Protein AF-A0A8K1LQM1-F1 (afdb_monomer_lite)

Sequence (93 aa):
YEEYIAMGIDPKKLVMGVPWYGYDYVCQNLSTDSLGQFHQVWFDDPHSISLKAAYVKSRGLRGIGMWNGNSLDYSREAAAEQQTQAMWQALTP

Secondary structure (DSSP, 8-state):
-HHHHHTT--GGG-EEEEESSPEEEEESSS---TTS-EEEEE---HHHHHHHHHHHHHTT-SEEEEE-GGGS--SS-HHHHHHHHHHHHHT--

pLDDT: mean 92.15, std 11.14, range [53.34, 98.44]

Foldseek 3Di:
DVVCVVVVNDLLVDEAEFEPAWDKDWDPDDAQDPVGTDIDIDHDALVNLLVVQVVSVVSVHNFYDYPDPPSADPDPDPVSVVRSVSNVVSRPD

Radius of gyration: 17.07 Å; chains: 1; bounding box: 42×26×46 Å

InterPro domains:
  IPR001223 Glycoside hydrolase family 18, catalytic domain [PF00704] (2-68)
  IPR001223 Glycoside hydrolase family 18, catalytic domain [PS51910] (1-93)
  IPR017853 Glycoside hydrolase superfamily [SSF51445] (2-89)
  IPR051887 Glycosyl Hydrolase 18 Domain-Containing Protein [PTHR46290] (33-92)

Organism: NCBI:txid364589

Structure (mmCIF, N/CA/C/O backbone):
data_AF-A0A8K1LQM1-F1
#
_entry.id   AF-A0A8K1LQM1-F1
#
loop_
_atom_site.group_PDB
_atom_site.id
_atom_site.type_symbol
_atom_site.label_atom_id
_atom_site.label_alt_id
_atom_site.label_comp_id
_atom_site.label_asym_id
_atom_site.label_entity_id
_atom_site.label_seq_id
_atom_site.pdbx_PDB_ins_code
_atom_site.Cartn_x
_atom_site.Cartn_y
_atom_site.Cartn_z
_atom_site.occupancy
_atom_site.B_iso_or_equiv
_atom_site.auth_seq_id
_atom_site.auth_comp_id
_atom_site.auth_asym_id
_atom_site.auth_atom_id
_atom_site.pdbx_PDB_model_num
ATOM 1 N N . TYR A 1 1 ? -13.096 6.684 4.015 1.00 94.69 1 TYR A N 1
ATOM 2 C CA . TYR A 1 1 ? -13.406 5.997 5.289 1.00 94.69 1 TYR A CA 1
ATOM 3 C C . TYR A 1 1 ? -14.404 6.764 6.134 1.00 94.69 1 TYR A C 1
ATOM 5 O O . TYR A 1 1 ? -15.256 6.114 6.720 1.00 94.69 1 TYR A O 1
ATOM 13 N N . GLU A 1 2 ? -14.348 8.099 6.158 1.00 95.62 2 GLU A N 1
ATOM 14 C CA . GLU A 1 2 ? -15.268 8.936 6.950 1.00 95.62 2 GLU A CA 1
ATOM 15 C C . GLU A 1 2 ? -16.750 8.601 6.741 1.00 95.62 2 GLU A C 1
ATOM 17 O O . GLU A 1 2 ? -17.485 8.505 7.710 1.00 95.62 2 GLU A O 1
ATOM 22 N N . GLU A 1 3 ? -17.181 8.338 5.506 1.00 97.94 3 GLU A N 1
ATOM 23 C CA . GLU A 1 3 ? -18.570 7.956 5.207 1.00 97.94 3 GLU A CA 1
ATOM 24 C C . GLU A 1 3 ? -18.997 6.668 5.932 1.00 97.94 3 GLU A C 1
ATOM 26 O O . GLU A 1 3 ? -20.041 6.641 6.576 1.00 97.94 3 GLU A O 1
ATOM 31 N N . TYR A 1 4 ? -18.166 5.618 5.914 1.00 97.88 4 TYR A N 1
ATOM 32 C CA . TYR A 1 4 ? -18.430 4.373 6.652 1.00 97.88 4 TYR A CA 1
ATOM 33 C C . TYR A 1 4 ? -18.511 4.606 8.163 1.00 97.88 4 TYR A C 1
ATOM 35 O O . TYR A 1 4 ? -19.371 4.038 8.835 1.00 97.88 4 TYR A O 1
ATOM 43 N N . ILE A 1 5 ? -17.639 5.467 8.687 1.00 97.06 5 ILE A N 1
ATOM 44 C CA . ILE A 1 5 ? -17.616 5.831 10.107 1.00 97.06 5 ILE A CA 1
ATOM 45 C C . ILE A 1 5 ? -18.872 6.639 10.469 1.00 97.06 5 ILE A C 1
ATOM 47 O O . ILE A 1 5 ? -19.501 6.367 11.488 1.00 97.06 5 ILE A O 1
ATOM 51 N N . ALA A 1 6 ? -19.292 7.573 9.612 1.00 97.75 6 ALA A N 1
ATOM 52 C CA . ALA A 1 6 ? -20.508 8.366 9.782 1.00 97.75 6 ALA A CA 1
ATOM 53 C C . ALA A 1 6 ? -21.786 7.510 9.727 1.00 97.75 6 ALA A C 1
ATOM 55 O O . ALA A 1 6 ? -22.761 7.823 10.404 1.00 97.75 6 ALA A O 1
ATOM 56 N N . MET A 1 7 ? -21.766 6.391 8.994 1.00 98.06 7 MET A N 1
ATOM 57 C CA . MET A 1 7 ? -22.827 5.373 9.022 1.00 98.06 7 MET A CA 1
ATOM 58 C C . MET A 1 7 ? -22.827 4.508 10.300 1.00 98.06 7 MET A C 1
ATOM 60 O O . MET A 1 7 ? -23.645 3.599 10.424 1.00 98.06 7 MET A O 1
ATOM 64 N N . GLY A 1 8 ? -21.919 4.752 11.251 1.0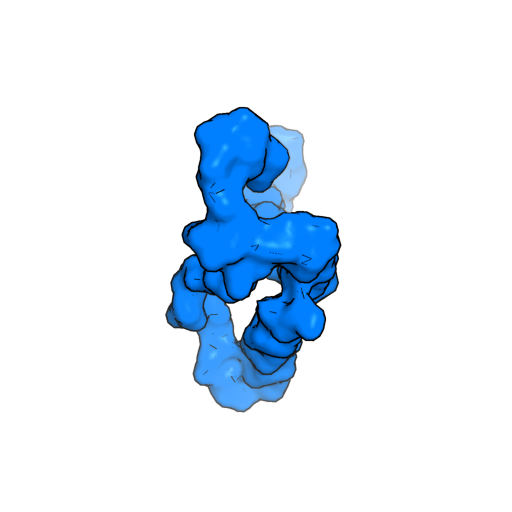0 97.94 8 GLY A N 1
ATOM 65 C CA . GLY A 1 8 ? -21.838 4.017 12.515 1.00 97.94 8 GLY A CA 1
ATOM 66 C C . GLY A 1 8 ? -21.070 2.696 12.436 1.00 97.94 8 GLY A C 1
ATOM 67 O O . GLY A 1 8 ? -21.153 1.883 13.359 1.00 97.94 8 GLY A O 1
ATOM 68 N N . ILE A 1 9 ? -20.315 2.450 11.360 1.00 98.44 9 ILE A N 1
ATOM 69 C CA . ILE A 1 9 ? -19.451 1.269 11.277 1.00 98.44 9 ILE A CA 1
ATOM 70 C C . ILE A 1 9 ? -18.209 1.513 12.134 1.00 98.44 9 ILE A C 1
ATOM 72 O O . ILE A 1 9 ? -17.453 2.452 11.897 1.00 98.44 9 ILE A O 1
ATOM 76 N N . ASP A 1 10 ? -17.983 0.633 13.112 1.00 98.38 10 ASP A N 1
ATOM 77 C CA . ASP A 1 10 ? -16.795 0.671 13.968 1.00 98.38 10 ASP A CA 1
ATOM 78 C C . ASP A 1 10 ? -15.505 0.657 13.114 1.00 98.38 10 ASP A C 1
ATOM 80 O O . ASP A 1 10 ? -15.275 -0.321 12.388 1.00 98.38 10 ASP A O 1
ATOM 84 N N . PRO A 1 11 ? -14.638 1.689 13.212 1.00 98.06 11 PRO A N 1
ATOM 85 C CA . PRO A 1 11 ? -13.353 1.753 12.513 1.00 98.06 11 PRO A CA 1
ATOM 86 C C . PRO A 1 11 ? -12.503 0.483 12.654 1.00 98.06 11 PRO A C 1
ATOM 88 O O . PRO A 1 11 ? -11.827 0.073 11.709 1.00 98.06 11 PRO A O 1
ATOM 91 N N . LYS A 1 12 ? -12.598 -0.219 13.790 1.00 98.06 12 LYS A N 1
ATOM 92 C CA . LYS A 1 12 ? -11.859 -1.465 14.063 1.00 98.06 12 LYS A CA 1
ATOM 93 C C . LYS A 1 12 ? -12.331 -2.671 13.244 1.00 98.06 12 LYS A C 1
ATOM 95 O O . LYS A 1 12 ? -11.742 -3.754 13.347 1.00 98.06 12 LYS A O 1
ATOM 100 N N . LYS A 1 13 ? -13.377 -2.508 12.431 1.00 98.12 13 LYS A N 1
ATOM 101 C CA . LYS A 1 13 ? -13.842 -3.486 11.436 1.00 98.12 13 LYS A CA 1
ATOM 102 C C . LYS A 1 13 ? -13.379 -3.159 10.013 1.00 98.12 13 LYS A C 1
ATOM 104 O O . LYS A 1 13 ? -13.558 -3.988 9.128 1.00 98.12 13 LYS A O 1
ATOM 109 N N . LEU A 1 14 ? -12.792 -1.984 9.781 1.00 98.38 14 LEU A N 1
ATOM 110 C CA . LEU A 1 14 ? -12.425 -1.499 8.450 1.00 98.38 14 LEU A CA 1
ATOM 111 C C . LEU A 1 14 ? -10.934 -1.719 8.174 1.00 98.38 14 LEU A C 1
ATOM 113 O O . LEU A 1 14 ? -10.090 -1.281 8.951 1.00 98.38 14 LEU A O 1
ATOM 117 N N . VAL A 1 15 ? -10.614 -2.352 7.044 1.00 97.81 15 VAL A N 1
ATOM 118 C CA . VAL A 1 15 ? -9.242 -2.526 6.540 1.00 97.81 15 VAL A CA 1
ATOM 119 C C . VAL A 1 15 ? -9.077 -1.705 5.264 1.00 97.81 15 VAL A C 1
ATOM 121 O O . VAL A 1 15 ? -9.955 -1.727 4.399 1.00 97.81 15 VAL A O 1
ATOM 124 N N . MET A 1 16 ? -7.971 -0.968 5.140 1.00 97.75 16 MET A N 1
ATOM 125 C CA . MET A 1 16 ? -7.663 -0.236 3.914 1.00 97.75 16 MET A CA 1
ATOM 126 C C . MET A 1 16 ? -7.021 -1.124 2.863 1.00 97.75 16 MET A C 1
ATOM 128 O O . MET A 1 16 ? -5.922 -1.613 3.075 1.00 97.75 16 MET A O 1
ATOM 132 N N . GLY A 1 17 ? -7.701 -1.307 1.731 1.00 97.50 17 GLY A N 1
ATOM 133 C CA . GLY A 1 17 ? -7.151 -1.998 0.568 1.00 97.50 17 GLY A CA 1
ATOM 134 C C . GLY A 1 17 ? -6.198 -1.098 -0.219 1.00 97.50 17 GLY A C 1
ATOM 135 O O . GLY A 1 17 ? -6.561 0.037 -0.527 1.00 97.50 17 GLY A O 1
ATOM 136 N N . VAL A 1 18 ? -5.015 -1.602 -0.571 1.00 97.44 18 VAL A N 1
ATOM 137 C CA . VAL A 1 18 ? -4.045 -0.922 -1.446 1.00 97.44 18 VAL A CA 1
ATOM 138 C C . VAL A 1 18 ? -3.564 -1.834 -2.583 1.00 97.44 18 VAL A C 1
ATOM 140 O O . VAL A 1 18 ? -3.414 -3.038 -2.366 1.00 97.44 18 VAL A O 1
ATOM 143 N N . PRO A 1 19 ? -3.343 -1.309 -3.801 1.00 96.88 19 PRO A N 1
ATOM 144 C CA . PRO A 1 19 ? -2.941 -2.114 -4.951 1.00 96.88 19 PRO A CA 1
ATOM 145 C C . PRO A 1 19 ? -1.424 -2.343 -4.999 1.00 96.88 19 PRO A C 1
ATOM 147 O O . PRO A 1 19 ? -0.647 -1.431 -4.745 1.00 96.88 19 PRO A O 1
ATOM 150 N N . TRP A 1 20 ? -1.008 -3.554 -5.373 1.00 96.50 20 TRP A N 1
ATOM 151 C CA . TRP A 1 20 ? 0.380 -3.959 -5.672 1.00 96.50 20 TRP A CA 1
ATOM 152 C C . TRP A 1 20 ? 0.682 -3.948 -7.176 1.00 96.50 20 TRP A C 1
ATOM 154 O O . TRP A 1 20 ? 1.613 -4.590 -7.648 1.00 96.50 20 TRP A O 1
ATOM 164 N N . TYR A 1 21 ? -0.152 -3.256 -7.942 1.00 95.69 21 TYR A N 1
ATOM 165 C CA . TYR A 1 21 ? -0.051 -3.131 -9.387 1.00 95.69 21 TYR A CA 1
ATOM 166 C C . TYR A 1 21 ? -0.416 -1.707 -9.794 1.00 95.69 21 TYR A C 1
ATOM 168 O O . TYR A 1 21 ? -1.100 -0.985 -9.061 1.00 95.69 21 TYR A O 1
ATOM 176 N N . GLY A 1 22 ? 0.045 -1.323 -10.979 1.00 95.00 22 GLY A N 1
ATOM 177 C CA . GLY A 1 22 ? -0.359 -0.092 -11.637 1.00 95.00 22 GLY A CA 1
ATOM 178 C C . GLY A 1 22 ? -1.430 -0.332 -12.694 1.00 95.00 22 GLY A C 1
ATOM 179 O O . GLY A 1 22 ? -1.597 -1.445 -13.191 1.00 95.00 22 GLY A O 1
ATOM 180 N N . TYR A 1 23 ? -2.129 0.735 -13.059 1.00 93.62 23 TYR A N 1
ATOM 181 C CA . TYR A 1 23 ? -2.954 0.778 -14.260 1.00 93.62 23 TYR A CA 1
ATOM 182 C C . TYR A 1 23 ? -2.196 1.499 -15.362 1.00 93.62 23 TYR A C 1
ATOM 184 O O . TYR A 1 23 ? -1.733 2.619 -15.153 1.00 93.62 23 TYR A O 1
ATOM 192 N N . ASP A 1 24 ? -2.099 0.853 -16.516 1.00 91.19 24 ASP A N 1
ATOM 193 C CA . ASP A 1 24 ? -1.490 1.406 -17.717 1.00 91.19 24 ASP A CA 1
ATOM 194 C C . ASP A 1 24 ? -2.578 1.893 -18.685 1.00 91.19 24 ASP A C 1
ATOM 196 O O . ASP A 1 24 ? -3.495 1.146 -19.038 1.00 91.19 24 ASP A O 1
ATOM 200 N N . TYR A 1 25 ? -2.484 3.158 -19.088 1.00 88.75 25 TYR A N 1
ATOM 201 C CA . TYR A 1 25 ? -3.416 3.813 -19.995 1.00 88.75 25 TYR A CA 1
ATOM 202 C C . TYR A 1 25 ? -2.694 4.305 -21.245 1.00 88.75 25 TYR A C 1
ATOM 204 O O . TYR A 1 25 ? -1.816 5.165 -21.166 1.00 88.75 25 TYR A O 1
ATOM 212 N N . VAL A 1 26 ? -3.144 3.851 -22.416 1.00 84.75 26 VAL A N 1
ATOM 213 C CA . VAL A 1 26 ? -2.692 4.397 -23.700 1.00 84.75 26 VAL A CA 1
ATOM 214 C C . VAL A 1 26 ? -3.264 5.805 -23.872 1.00 84.75 26 VAL A C 1
ATOM 216 O O . VAL A 1 26 ? -4.478 6.007 -23.955 1.00 84.75 26 VAL A O 1
ATOM 219 N N . CYS A 1 27 ? -2.388 6.800 -23.926 1.00 81.62 27 CYS A N 1
ATOM 220 C CA . CYS A 1 27 ? -2.747 8.181 -24.179 1.00 81.62 27 CYS A CA 1
ATOM 221 C C . CYS A 1 27 ? -3.037 8.401 -25.659 1.00 81.62 27 CYS A C 1
ATOM 223 O O . CYS A 1 27 ? -2.275 8.018 -26.541 1.00 81.62 27 CYS A O 1
ATOM 225 N N . GLN A 1 28 ? -4.136 9.098 -25.921 1.00 70.75 28 GLN A N 1
ATOM 226 C CA . GLN A 1 28 ? -4.622 9.303 -27.280 1.00 70.75 28 GLN A CA 1
ATOM 227 C C . GLN A 1 28 ? -3.893 10.436 -28.029 1.00 70.75 28 GLN A C 1
ATOM 229 O O . GLN A 1 28 ? -3.974 10.470 -29.248 1.00 70.75 28 GLN A O 1
ATOM 234 N N . ASN A 1 29 ? -3.197 11.356 -27.336 1.00 64.25 29 ASN A N 1
ATOM 235 C CA . ASN A 1 29 ? -2.739 12.637 -27.914 1.00 64.25 29 ASN A CA 1
ATOM 236 C C . ASN A 1 29 ? -1.346 13.133 -27.441 1.00 64.25 29 ASN A C 1
ATOM 238 O O . ASN A 1 29 ? -1.110 14.340 -27.405 1.00 64.2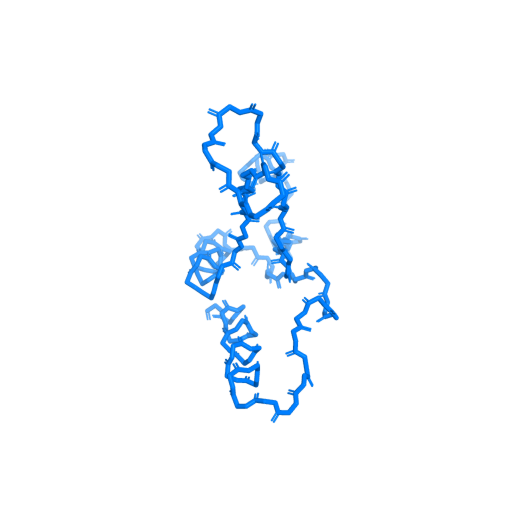5 29 ASN A O 1
ATOM 242 N N . LEU A 1 30 ? -0.416 12.249 -27.062 1.00 61.41 30 LEU A N 1
ATOM 243 C CA . LEU A 1 30 ? 0.959 12.632 -26.684 1.00 61.41 30 LEU A CA 1
ATOM 244 C C . LEU A 1 30 ? 1.994 11.835 -27.490 1.00 61.41 30 LEU A C 1
ATOM 246 O O . LEU A 1 30 ? 1.733 10.707 -27.897 1.00 61.41 30 LEU A O 1
ATOM 250 N N . SER A 1 31 ? 3.136 12.469 -27.775 1.00 61.53 31 SER A N 1
ATOM 251 C CA . SER A 1 31 ? 4.195 11.971 -28.665 1.00 61.53 31 SER A CA 1
ATOM 252 C C . SER A 1 31 ? 4.742 10.595 -28.269 1.00 61.53 31 SER A C 1
ATOM 254 O O . SER A 1 31 ? 4.768 10.234 -27.100 1.00 61.53 31 SER A O 1
ATOM 256 N N . THR A 1 32 ? 5.220 9.868 -29.270 1.00 53.34 32 THR A N 1
ATOM 257 C CA . THR A 1 32 ? 5.135 8.412 -29.406 1.00 53.34 32 THR A CA 1
ATOM 258 C C . THR A 1 32 ? 6.333 7.602 -28.897 1.00 53.34 32 THR A C 1
ATOM 260 O O . THR A 1 32 ? 7.472 8.050 -29.029 1.00 53.34 32 THR A O 1
ATOM 263 N N . ASP A 1 33 ? 6.093 6.368 -28.435 1.00 60.16 33 ASP A N 1
ATOM 264 C CA . ASP A 1 33 ? 7.115 5.311 -28.348 1.00 60.16 33 ASP A CA 1
ATOM 265 C C . ASP A 1 33 ? 7.560 4.807 -29.746 1.00 60.16 33 ASP A C 1
ATOM 267 O O . ASP A 1 33 ? 7.181 5.365 -30.780 1.00 60.16 33 ASP A O 1
ATOM 271 N N . SER A 1 34 ? 8.372 3.742 -29.804 1.00 62.81 34 SER A N 1
ATOM 272 C CA . SER A 1 34 ? 8.863 3.141 -31.058 1.00 62.81 34 SER A CA 1
ATOM 273 C C . SER A 1 34 ? 7.767 2.542 -31.956 1.00 62.81 34 SER A C 1
ATOM 275 O O . SER A 1 34 ? 8.044 2.237 -33.118 1.00 62.81 34 SER A O 1
ATOM 277 N N . LEU A 1 35 ? 6.540 2.396 -31.444 1.00 63.72 35 LEU A N 1
ATOM 278 C CA . LEU A 1 35 ? 5.340 1.948 -32.152 1.00 63.72 35 LEU A CA 1
ATOM 279 C C . LEU A 1 35 ? 4.315 3.065 -32.385 1.00 63.72 35 LEU A C 1
ATOM 281 O O . LEU A 1 35 ? 3.339 2.835 -33.099 1.00 63.72 35 LEU A O 1
ATOM 285 N N . GLY A 1 36 ? 4.501 4.261 -31.825 1.00 67.62 36 GLY A N 1
ATOM 286 C CA . GLY A 1 36 ? 3.519 5.332 -31.961 1.00 67.62 36 GLY A CA 1
ATOM 287 C C . GLY A 1 36 ? 2.699 5.653 -30.704 1.00 67.62 36 GLY A C 1
ATOM 288 O O . GLY A 1 36 ? 1.834 6.518 -30.784 1.00 67.62 36 GLY A O 1
ATOM 289 N N . GLN A 1 37 ? 2.878 4.962 -29.576 1.00 70.62 37 GLN A N 1
ATOM 290 C CA . GLN A 1 37 ? 1.943 5.006 -28.443 1.00 70.62 37 GLN A CA 1
ATOM 291 C C . GLN A 1 37 ? 2.585 5.643 -27.206 1.00 70.62 37 GLN A C 1
ATOM 293 O O . GLN A 1 37 ? 3.739 5.391 -26.883 1.00 70.62 37 GLN A O 1
ATOM 298 N N . PHE A 1 38 ? 1.858 6.525 -26.523 1.00 82.06 38 PHE A N 1
ATOM 299 C CA . PHE A 1 38 ? 2.285 7.085 -25.239 1.00 82.06 38 PHE A CA 1
ATOM 300 C C . PHE A 1 38 ? 1.476 6.422 -24.133 1.00 82.06 38 PHE A C 1
ATOM 302 O O . PHE A 1 38 ? 0.267 6.265 -24.275 1.00 82.06 38 PHE A O 1
ATOM 309 N N . HIS A 1 39 ? 2.130 6.047 -23.040 1.00 84.00 39 HIS A N 1
ATOM 310 C CA . HIS A 1 39 ? 1.512 5.338 -21.925 1.00 84.00 39 HIS A CA 1
ATOM 311 C C . HIS A 1 39 ? 1.585 6.177 -20.651 1.00 84.00 39 HIS A C 1
ATOM 313 O O . HIS A 1 39 ? 2.605 6.802 -20.358 1.00 84.00 39 HIS A O 1
ATOM 319 N N . GLN A 1 40 ? 0.505 6.175 -19.876 1.00 89.00 40 GLN A N 1
ATOM 320 C CA . GLN A 1 40 ? 0.454 6.770 -18.550 1.00 89.00 40 GLN A CA 1
ATOM 321 C C . GLN A 1 40 ? 0.168 5.679 -17.524 1.00 89.00 40 GLN A C 1
ATOM 323 O O . GLN A 1 40 ? -0.914 5.096 -17.516 1.00 89.00 40 GLN A O 1
ATOM 328 N N . VAL A 1 41 ? 1.120 5.456 -16.618 1.00 91.62 41 VAL A N 1
ATOM 329 C CA . VAL A 1 41 ? 1.001 4.445 -15.565 1.00 91.62 41 VAL A CA 1
ATOM 330 C C . VAL A 1 41 ? 0.692 5.110 -14.230 1.00 91.62 41 VAL A C 1
ATOM 332 O O . VAL A 1 41 ? 1.404 6.014 -13.795 1.00 91.62 41 VAL A O 1
ATOM 335 N N . TRP A 1 42 ? -0.372 4.655 -13.573 1.00 95.69 42 TRP A N 1
ATOM 336 C CA . TRP A 1 42 ? -0.765 5.090 -12.232 1.00 95.69 42 TRP A CA 1
ATOM 337 C C . TRP A 1 42 ? -0.560 3.934 -11.268 1.00 95.69 42 TRP A C 1
ATOM 339 O O . TRP A 1 42 ? -1.185 2.888 -11.429 1.00 95.69 42 TRP A O 1
ATOM 349 N N . PHE A 1 43 ? 0.294 4.119 -10.270 1.00 96.69 43 PHE A N 1
ATOM 350 C CA . PHE A 1 43 ? 0.627 3.094 -9.287 1.00 96.69 43 PHE A CA 1
ATOM 351 C C . PHE A 1 43 ? 0.885 3.723 -7.918 1.00 96.69 43 PHE A C 1
ATOM 353 O O . PHE A 1 43 ? 1.006 4.943 -7.793 1.00 96.69 43 PHE A O 1
ATOM 360 N N . ASP A 1 44 ? 0.951 2.876 -6.897 1.00 97.94 44 ASP A N 1
ATOM 361 C CA . ASP A 1 44 ? 1.453 3.240 -5.580 1.00 97.94 44 ASP A CA 1
ATOM 362 C C . ASP A 1 44 ? 2.887 2.740 -5.405 1.00 97.94 44 ASP A C 1
ATOM 364 O O . ASP A 1 44 ? 3.211 1.617 -5.792 1.00 97.94 44 ASP A O 1
ATOM 368 N N . ASP A 1 45 ? 3.724 3.562 -4.782 1.00 97.12 45 ASP A N 1
ATOM 369 C CA . ASP A 1 45 ? 5.094 3.222 -4.412 1.00 97.12 45 ASP A CA 1
ATOM 370 C C . ASP A 1 45 ? 5.213 3.066 -2.879 1.00 97.12 45 ASP A C 1
ATOM 372 O O . ASP A 1 45 ? 4.256 3.347 -2.143 1.00 97.12 45 ASP A O 1
ATOM 376 N N . PRO A 1 46 ? 6.369 2.637 -2.336 1.00 97.56 46 PRO A N 1
ATOM 377 C CA . PRO A 1 46 ? 6.519 2.502 -0.889 1.00 97.56 46 PRO A CA 1
ATOM 378 C C . PRO A 1 46 ? 6.214 3.796 -0.115 1.00 97.56 46 PRO A C 1
ATOM 380 O O . PRO A 1 46 ? 5.737 3.739 1.021 1.00 97.56 46 PRO A O 1
ATOM 383 N N . HIS A 1 47 ? 6.451 4.972 -0.704 1.00 97.56 47 HIS A N 1
ATOM 384 C CA . HIS A 1 47 ? 6.187 6.251 -0.055 1.00 97.56 47 HIS A CA 1
ATOM 385 C C . HIS A 1 47 ? 4.681 6.540 0.028 1.00 97.56 47 HIS A C 1
ATOM 387 O O . HIS A 1 47 ? 4.174 6.827 1.117 1.00 97.56 47 HIS A O 1
ATOM 393 N N . SER A 1 48 ? 3.941 6.405 -1.075 1.00 98.00 48 SER A N 1
ATOM 394 C CA . SER A 1 48 ? 2.491 6.625 -1.092 1.00 98.00 48 SER A CA 1
ATOM 395 C C . SER A 1 48 ? 1.741 5.590 -0.245 1.00 98.00 48 SER A C 1
ATOM 397 O O . SER A 1 48 ? 0.800 5.951 0.472 1.00 98.00 48 SER A O 1
ATOM 399 N N . ILE A 1 49 ? 2.193 4.329 -0.229 1.00 98.19 49 ILE A N 1
ATOM 400 C CA . ILE A 1 49 ? 1.669 3.296 0.678 1.00 98.19 49 ILE A CA 1
ATOM 401 C C . ILE A 1 49 ? 1.932 3.654 2.144 1.00 98.19 49 ILE A C 1
ATOM 403 O O . ILE A 1 49 ? 1.016 3.544 2.959 1.00 98.19 49 ILE A O 1
ATOM 407 N N . SER A 1 50 ? 3.125 4.150 2.488 1.00 97.56 50 SER A N 1
ATOM 408 C CA . SER A 1 50 ? 3.430 4.561 3.868 1.00 97.56 50 SER A CA 1
ATOM 409 C C . SER A 1 50 ? 2.508 5.690 4.346 1.00 97.56 50 SER A C 1
ATOM 411 O O . SER A 1 50 ? 2.045 5.684 5.487 1.00 97.56 50 SER A O 1
ATOM 413 N N . LEU A 1 51 ? 2.163 6.642 3.469 1.00 97.81 51 LEU A N 1
ATOM 414 C CA . LEU A 1 51 ? 1.192 7.699 3.785 1.00 97.81 51 LEU A CA 1
ATOM 415 C C . LEU A 1 51 ? -0.216 7.131 4.025 1.00 97.81 51 LEU A C 1
ATOM 417 O O . LEU A 1 51 ? -0.924 7.569 4.936 1.00 97.81 51 LEU A O 1
ATOM 421 N N . LYS A 1 52 ? -0.616 6.118 3.251 1.00 97.75 52 LYS A N 1
ATOM 422 C CA . LYS A 1 52 ? -1.881 5.396 3.450 1.00 97.75 52 LYS A CA 1
ATOM 423 C C . LYS A 1 52 ? -1.885 4.606 4.763 1.00 97.75 52 LYS A C 1
ATOM 425 O O . LYS A 1 52 ? -2.871 4.666 5.499 1.00 97.75 52 LYS A O 1
ATOM 430 N N . ALA A 1 53 ? -0.782 3.945 5.115 1.00 97.88 53 ALA A N 1
ATOM 431 C CA . ALA A 1 53 ? -0.619 3.265 6.402 1.00 97.88 53 ALA A CA 1
ATOM 432 C C . ALA A 1 53 ? -0.690 4.253 7.585 1.00 97.88 53 ALA A C 1
ATOM 434 O O . ALA A 1 53 ? -1.382 4.000 8.577 1.00 97.88 53 ALA A O 1
ATOM 435 N N . ALA A 1 54 ? -0.076 5.433 7.457 1.00 97.25 54 ALA A N 1
ATOM 436 C CA . ALA A 1 54 ? -0.198 6.500 8.448 1.00 97.25 54 ALA A CA 1
ATOM 437 C C . ALA A 1 54 ? -1.650 6.999 8.588 1.00 97.25 54 ALA A C 1
ATOM 439 O O . ALA A 1 54 ? -2.136 7.198 9.706 1.00 97.25 54 ALA A O 1
ATOM 440 N N . TYR A 1 55 ? -2.382 7.138 7.475 1.00 97.12 55 TYR A N 1
ATOM 441 C CA . TYR A 1 55 ? -3.805 7.488 7.501 1.00 97.12 55 TYR A CA 1
ATOM 442 C C . TYR A 1 55 ? -4.638 6.439 8.257 1.00 97.12 55 TYR A C 1
ATOM 444 O O . TYR A 1 55 ? -5.426 6.812 9.131 1.00 97.12 55 TYR A O 1
ATOM 452 N N . VAL A 1 56 ? -4.421 5.143 7.990 1.00 97.56 56 VAL A N 1
ATOM 453 C CA . VAL A 1 56 ? -5.066 4.012 8.693 1.00 97.56 56 VAL A CA 1
ATOM 454 C C . VAL A 1 56 ? -4.908 4.148 10.208 1.00 97.56 56 VAL A C 1
ATOM 456 O O . VAL A 1 56 ? -5.901 4.080 10.938 1.00 97.56 56 VAL A O 1
ATOM 459 N N . LYS A 1 57 ? -3.685 4.428 10.678 1.00 96.31 57 LYS A N 1
ATOM 460 C CA . LYS A 1 57 ? -3.384 4.658 12.098 1.00 96.31 57 LYS A CA 1
ATOM 461 C C . LYS A 1 57 ? -4.098 5.893 12.646 1.00 96.31 57 LYS A C 1
ATOM 463 O O . LYS A 1 57 ? -4.729 5.819 13.697 1.00 96.31 57 LYS A O 1
ATOM 468 N N . SER A 1 58 ? -4.058 7.007 11.913 1.00 96.50 58 SER A N 1
ATOM 469 C CA . SER A 1 58 ? -4.672 8.279 12.330 1.00 96.50 58 SER A CA 1
ATOM 470 C C . SER A 1 58 ? -6.196 8.214 12.490 1.00 96.50 58 SER A C 1
ATOM 472 O O . SER A 1 58 ? -6.776 9.016 13.220 1.00 96.50 58 SER A O 1
ATOM 474 N N . ARG A 1 59 ? -6.855 7.268 11.807 1.00 96.06 59 ARG A N 1
ATOM 475 C CA . ARG A 1 59 ? -8.307 7.046 11.864 1.00 96.06 59 ARG A CA 1
ATOM 476 C C . ARG A 1 59 ? -8.717 5.858 12.728 1.00 96.06 59 ARG A C 1
ATOM 478 O O . ARG A 1 59 ? -9.904 5.559 12.813 1.00 96.06 59 ARG A O 1
ATOM 485 N N . GLY A 1 60 ? -7.760 5.188 13.373 1.00 96.88 60 GLY A N 1
ATOM 486 C CA . GLY A 1 60 ? -8.035 4.022 14.213 1.00 96.88 60 GLY A CA 1
ATOM 487 C C . GLY A 1 60 ? -8.673 2.862 13.444 1.00 96.88 60 GLY A C 1
ATOM 488 O O . GLY A 1 60 ? -9.458 2.109 14.022 1.00 96.88 60 GLY A O 1
ATOM 489 N N . LEU A 1 61 ? -8.371 2.739 12.145 1.00 97.88 61 LEU A N 1
ATOM 490 C CA . LEU A 1 61 ? -8.847 1.622 11.333 1.00 97.88 61 LEU A CA 1
ATOM 491 C C . LEU A 1 61 ? -8.189 0.311 11.795 1.00 97.88 61 LEU A C 1
ATOM 493 O O . LEU A 1 61 ? -7.141 0.318 12.444 1.00 97.88 61 LEU A O 1
ATOM 497 N N . ARG A 1 62 ? -8.777 -0.835 11.437 1.00 97.62 62 ARG A N 1
ATOM 498 C CA . ARG A 1 62 ? -8.257 -2.162 11.814 1.00 97.62 62 ARG A CA 1
ATOM 499 C C . ARG A 1 62 ? -6.860 -2.436 11.269 1.00 97.62 62 ARG A C 1
ATOM 501 O O . ARG A 1 62 ? -6.086 -3.135 11.917 1.00 97.62 62 ARG A O 1
ATOM 508 N N . GLY A 1 63 ? -6.575 -1.960 10.064 1.00 97.00 63 GLY A N 1
ATOM 509 C CA . GLY A 1 63 ? -5.302 -2.199 9.403 1.00 97.00 63 GLY A CA 1
ATOM 510 C C . GLY A 1 63 ? -5.323 -1.838 7.926 1.00 97.00 63 GLY A C 1
ATOM 511 O O . GLY A 1 63 ? -6.271 -1.228 7.427 1.00 97.00 63 GLY A O 1
ATOM 512 N N . ILE A 1 64 ? -4.265 -2.249 7.241 1.00 97.50 64 ILE A N 1
ATOM 513 C CA . ILE A 1 64 ? -4.048 -2.089 5.807 1.00 97.50 64 ILE A CA 1
ATOM 514 C C . ILE A 1 64 ? -3.831 -3.476 5.193 1.00 97.50 64 ILE A C 1
ATOM 516 O O . ILE A 1 64 ? -3.243 -4.355 5.821 1.00 97.50 64 ILE A O 1
ATOM 520 N N . GLY A 1 65 ? -4.365 -3.698 3.999 1.00 96.44 65 GLY A N 1
ATOM 521 C CA . GLY A 1 65 ? -4.297 -4.955 3.271 1.00 96.44 65 GLY A CA 1
ATOM 522 C C . GLY A 1 65 ? -3.976 -4.686 1.812 1.00 96.44 65 GLY A C 1
ATOM 523 O O . GLY A 1 65 ? -4.480 -3.737 1.220 1.00 96.44 65 GLY A O 1
ATOM 524 N N . MET A 1 66 ? -3.125 -5.518 1.234 1.00 96.12 66 MET A N 1
ATOM 525 C CA . MET A 1 66 ? -2.646 -5.352 -0.131 1.00 96.12 66 MET A CA 1
ATOM 526 C C . MET A 1 66 ? -3.413 -6.252 -1.108 1.00 96.12 66 MET A C 1
ATOM 528 O O . MET A 1 66 ? -3.925 -7.306 -0.723 1.00 96.12 66 MET A O 1
ATOM 532 N N . TRP A 1 67 ? -3.491 -5.850 -2.375 1.00 95.88 67 TRP A N 1
ATOM 533 C CA . TRP A 1 67 ? -4.056 -6.657 -3.454 1.00 95.88 67 TRP A CA 1
ATOM 534 C C . TRP A 1 67 ? -3.176 -6.574 -4.709 1.00 95.88 67 TRP A C 1
ATOM 536 O O . TRP A 1 67 ? -2.982 -5.483 -5.222 1.00 95.88 67 TRP A O 1
ATOM 546 N N . ASN A 1 68 ? -2.651 -7.656 -5.279 1.00 95.06 68 ASN A N 1
ATOM 547 C CA . ASN A 1 68 ? -2.508 -8.993 -4.697 1.00 95.06 68 ASN A CA 1
ATOM 548 C C . ASN A 1 68 ? -1.027 -9.355 -4.558 1.00 95.06 68 ASN A C 1
ATOM 550 O O . ASN A 1 68 ? -0.169 -8.781 -5.229 1.00 95.06 68 ASN A O 1
ATOM 554 N N . GLY A 1 69 ? -0.756 -10.304 -3.653 1.00 94.06 69 GLY A N 1
ATOM 555 C CA . GLY A 1 69 ? 0.587 -10.721 -3.234 1.00 94.06 69 GLY A CA 1
ATOM 556 C C . GLY A 1 69 ? 1.535 -10.933 -4.402 1.00 94.06 69 GLY A C 1
ATOM 557 O O . GLY A 1 69 ? 2.649 -10.444 -4.393 1.00 94.06 69 GLY A O 1
ATOM 558 N N . ASN A 1 70 ? 1.056 -11.608 -5.439 1.00 96.00 70 ASN A N 1
ATOM 559 C CA . ASN A 1 70 ? 1.844 -12.062 -6.575 1.00 96.00 70 ASN A CA 1
ATOM 560 C C . ASN A 1 70 ? 2.026 -11.026 -7.698 1.00 96.00 70 ASN A C 1
ATOM 562 O O . ASN A 1 70 ? 2.481 -11.406 -8.771 1.00 96.00 70 ASN A O 1
ATOM 566 N N . SER A 1 71 ? 1.653 -9.759 -7.491 1.00 97.06 71 SER A N 1
ATOM 567 C CA . SER A 1 71 ? 1.817 -8.701 -8.504 1.00 97.06 71 SER A CA 1
ATOM 568 C C . SER A 1 71 ? 3.175 -7.983 -8.448 1.00 97.06 71 SER A C 1
ATOM 570 O O . SER A 1 71 ? 3.460 -7.174 -9.325 1.00 97.06 71 SER A O 1
ATOM 572 N N . LEU A 1 72 ? 4.020 -8.278 -7.455 1.00 96.69 72 LEU A N 1
ATOM 573 C CA . LEU A 1 72 ? 5.409 -7.804 -7.426 1.00 96.69 72 LEU A CA 1
ATOM 574 C C . LEU A 1 72 ? 6.360 -8.756 -8.143 1.00 96.69 72 LEU A C 1
ATOM 576 O O . LEU A 1 72 ? 6.050 -9.929 -8.356 1.00 96.69 72 LEU A O 1
ATOM 580 N N . ASP A 1 73 ? 7.552 -8.248 -8.447 1.00 97.19 73 ASP A N 1
ATOM 581 C CA . ASP A 1 73 ? 8.651 -9.067 -8.932 1.00 97.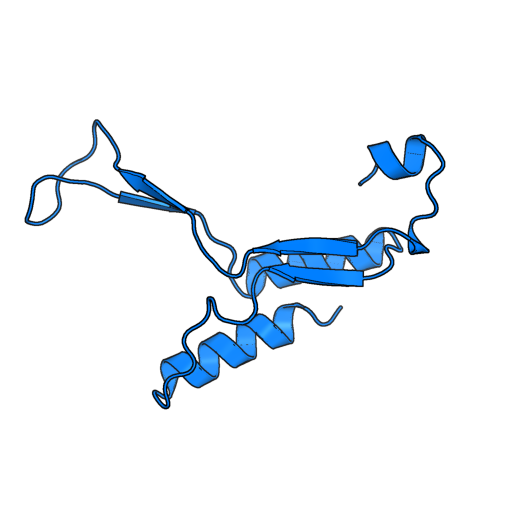19 73 ASP A CA 1
ATOM 582 C C . ASP A 1 73 ? 9.351 -9.798 -7.772 1.00 97.19 73 ASP A C 1
ATOM 584 O O . ASP A 1 73 ? 9.922 -9.191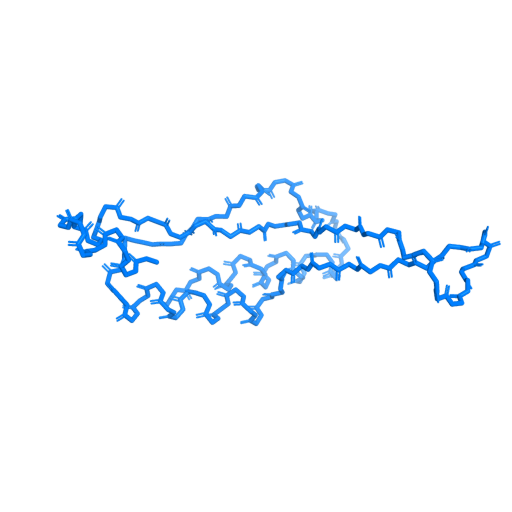 -6.863 1.00 97.19 73 ASP A O 1
ATOM 588 N N . TYR A 1 74 ? 9.291 -11.127 -7.821 1.00 97.19 74 TYR A N 1
ATOM 589 C CA . TYR A 1 74 ? 9.922 -12.046 -6.870 1.00 97.19 74 TYR A CA 1
ATOM 590 C C . TYR A 1 74 ? 11.144 -12.762 -7.467 1.00 97.19 74 TYR A C 1
ATOM 592 O O . TYR A 1 74 ? 11.554 -13.820 -6.977 1.00 97.19 74 TYR A O 1
ATOM 600 N N . SER A 1 75 ? 11.708 -12.233 -8.553 1.00 97.75 75 SER A N 1
ATOM 601 C CA . SER A 1 75 ? 12.982 -12.690 -9.099 1.00 97.75 75 SER A CA 1
ATOM 602 C C . SER A 1 75 ? 14.129 -12.483 -8.096 1.00 97.75 75 SER A C 1
ATOM 604 O O . SER A 1 75 ? 14.018 -11.742 -7.122 1.00 97.75 75 SER A O 1
ATOM 606 N N . ARG A 1 76 ? 15.261 -13.160 -8.331 1.00 96.44 76 ARG A N 1
ATOM 607 C CA . ARG A 1 76 ? 16.479 -13.035 -7.502 1.00 96.44 76 ARG A CA 1
ATOM 608 C C . ARG A 1 76 ? 17.383 -11.882 -7.941 1.00 96.44 76 ARG A C 1
ATOM 610 O O . ARG A 1 76 ? 18.587 -11.896 -7.689 1.00 96.44 76 ARG A O 1
ATOM 617 N N . GLU A 1 77 ? 16.835 -10.923 -8.676 1.00 98.06 77 GLU A N 1
ATOM 618 C CA . GLU A 1 77 ? 17.562 -9.707 -9.002 1.00 98.06 77 GLU A CA 1
ATOM 619 C C . GLU A 1 77 ? 17.598 -8.802 -7.772 1.00 98.06 77 GLU A C 1
ATOM 621 O O . GLU A 1 77 ? 16.577 -8.568 -7.129 1.00 98.06 77 GLU A O 1
ATOM 626 N N . ALA A 1 78 ? 18.771 -8.251 -7.450 1.00 98.06 78 ALA A N 1
ATOM 627 C CA . ALA A 1 78 ? 18.946 -7.439 -6.244 1.00 98.06 78 ALA A CA 1
ATOM 628 C C . ALA A 1 78 ? 17.968 -6.247 -6.176 1.00 98.06 78 ALA A C 1
ATOM 630 O O . ALA A 1 78 ? 17.499 -5.885 -5.098 1.00 98.06 78 ALA A O 1
ATOM 631 N N . ALA A 1 79 ? 17.636 -5.654 -7.329 1.00 97.62 79 ALA A N 1
ATOM 632 C CA . ALA A 1 79 ? 16.661 -4.571 -7.413 1.00 97.62 79 ALA A CA 1
ATOM 633 C C . ALA A 1 79 ? 15.234 -5.048 -7.093 1.00 97.62 79 ALA A C 1
ATOM 635 O O . ALA A 1 79 ? 14.538 -4.384 -6.327 1.00 97.62 79 ALA A O 1
ATOM 636 N N . ALA A 1 80 ? 14.819 -6.199 -7.631 1.00 97.56 80 ALA A N 1
ATOM 637 C CA . ALA A 1 80 ? 13.504 -6.780 -7.373 1.00 97.56 80 ALA A CA 1
ATOM 638 C C . ALA A 1 80 ? 13.337 -7.135 -5.890 1.00 97.56 80 ALA A C 1
ATOM 640 O O . ALA A 1 80 ? 12.348 -6.749 -5.268 1.00 97.56 80 ALA A O 1
ATOM 641 N N . GLU A 1 81 ? 14.344 -7.774 -5.285 1.00 98.12 81 GLU A N 1
ATOM 642 C CA . GLU A 1 81 ? 14.340 -8.099 -3.855 1.00 98.12 81 GLU A CA 1
ATOM 643 C C . GLU A 1 81 ? 14.213 -6.836 -2.987 1.00 98.12 81 GLU A C 1
ATOM 645 O O . GLU A 1 81 ? 13.365 -6.779 -2.091 1.00 98.12 81 GLU A O 1
ATOM 650 N N . GLN A 1 82 ? 14.999 -5.794 -3.289 1.00 98.25 82 GLN A N 1
ATOM 651 C CA . GLN A 1 82 ? 14.955 -4.523 -2.565 1.00 98.25 82 GLN A CA 1
ATOM 652 C C . GLN A 1 82 ? 13.588 -3.834 -2.690 1.00 98.25 82 GLN A C 1
ATOM 654 O O . GLN A 1 82 ? 13.030 -3.375 -1.690 1.00 98.25 82 GLN A O 1
ATOM 659 N N . GLN A 1 83 ? 13.043 -3.746 -3.905 1.00 97.50 83 GLN A N 1
ATOM 660 C CA . GLN A 1 83 ? 11.765 -3.080 -4.165 1.00 97.50 83 GLN A CA 1
ATOM 661 C C . GLN A 1 83 ? 10.601 -3.837 -3.526 1.00 97.50 83 GLN A C 1
ATOM 663 O O . GLN A 1 83 ? 9.760 -3.230 -2.860 1.00 97.50 83 GLN A O 1
ATOM 668 N N . THR A 1 84 ? 10.589 -5.164 -3.648 1.00 97.62 84 THR A N 1
ATOM 669 C CA . THR A 1 84 ? 9.581 -6.014 -3.020 1.00 97.62 84 THR A CA 1
ATOM 670 C C . THR A 1 84 ? 9.621 -5.879 -1.504 1.00 97.62 84 THR A C 1
ATOM 672 O O . THR A 1 84 ? 8.579 -5.674 -0.876 1.00 97.62 84 THR A O 1
ATOM 675 N N . GLN A 1 85 ? 10.810 -5.895 -0.897 1.00 97.56 85 GLN A N 1
ATOM 676 C CA . GLN A 1 85 ? 10.960 -5.660 0.537 1.00 97.56 85 GLN A CA 1
ATOM 677 C C . GLN A 1 85 ? 10.440 -4.276 0.955 1.00 97.56 85 GLN A C 1
ATOM 679 O O . GLN A 1 85 ? 9.721 -4.180 1.951 1.00 97.56 85 GLN A O 1
ATOM 684 N N . ALA A 1 86 ? 10.753 -3.220 0.199 1.00 97.81 86 ALA A N 1
ATOM 685 C CA . ALA A 1 86 ? 10.295 -1.864 0.497 1.00 97.81 86 ALA A CA 1
ATOM 686 C C . ALA A 1 86 ? 8.761 -1.743 0.456 1.00 97.81 86 ALA A C 1
ATOM 688 O O . ALA A 1 86 ? 8.168 -1.141 1.352 1.00 97.81 86 ALA A O 1
ATOM 689 N N . MET A 1 87 ? 8.110 -2.369 -0.529 1.00 97.75 87 MET A N 1
ATOM 690 C CA . MET A 1 87 ? 6.647 -2.412 -0.625 1.00 97.75 87 MET A CA 1
ATOM 691 C C . MET A 1 87 ? 6.020 -3.094 0.597 1.00 97.75 8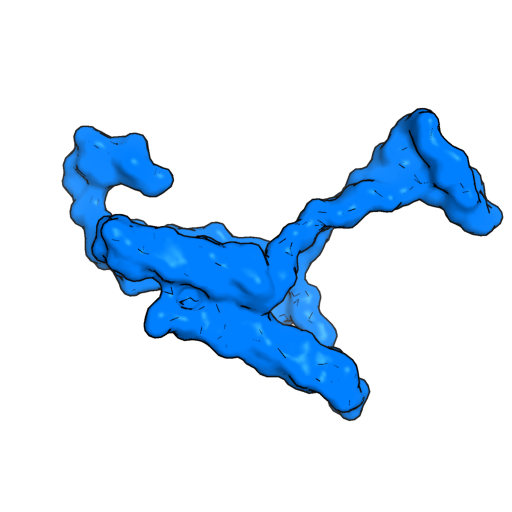7 MET A C 1
ATOM 693 O O . MET A 1 87 ? 5.099 -2.551 1.208 1.00 97.75 87 MET A O 1
ATOM 697 N N . TRP A 1 88 ? 6.538 -4.256 1.012 1.00 97.38 88 TRP A N 1
ATOM 698 C CA . TRP A 1 88 ? 6.037 -4.951 2.206 1.00 97.38 88 TRP A CA 1
ATOM 699 C C . TRP A 1 88 ? 6.275 -4.159 3.495 1.00 97.38 88 TRP A C 1
ATOM 701 O O . TRP A 1 88 ? 5.396 -4.118 4.356 1.00 97.38 88 TRP A O 1
ATOM 711 N N . GLN A 1 89 ? 7.424 -3.492 3.625 1.00 97.19 89 GLN A N 1
ATOM 712 C CA . GLN A 1 89 ? 7.727 -2.651 4.784 1.00 97.19 89 GLN A CA 1
ATOM 713 C C . GLN A 1 89 ? 6.786 -1.448 4.894 1.00 97.19 89 GLN A C 1
ATOM 715 O O . GLN A 1 89 ? 6.390 -1.102 6.007 1.00 97.19 89 GLN A O 1
ATOM 720 N N . ALA A 1 90 ? 6.365 -0.868 3.768 1.00 97.12 90 ALA A N 1
ATOM 721 C CA . ALA A 1 90 ? 5.464 0.284 3.735 1.00 97.12 90 ALA A CA 1
ATOM 722 C C . ALA A 1 90 ? 4.065 0.009 4.322 1.00 97.12 90 ALA A C 1
ATOM 724 O O . ALA A 1 90 ? 3.369 0.945 4.713 1.00 97.12 90 ALA A O 1
ATOM 725 N N . LEU A 1 91 ? 3.643 -1.259 4.422 1.00 95.94 91 LEU A N 1
ATOM 726 C CA . LEU A 1 91 ? 2.385 -1.639 5.082 1.00 95.94 91 LEU A CA 1
ATOM 727 C C . LEU A 1 91 ? 2.455 -1.550 6.612 1.00 95.94 91 LEU A C 1
ATOM 729 O O . LEU A 1 91 ? 1.423 -1.681 7.271 1.00 95.94 91 LEU A O 1
ATOM 733 N N . THR A 1 92 ? 3.646 -1.367 7.185 1.00 86.94 92 THR A N 1
ATOM 734 C CA . THR A 1 92 ? 3.851 -1.354 8.637 1.00 86.94 92 THR A CA 1
ATOM 735 C C . THR A 1 92 ? 3.555 0.051 9.190 1.00 86.94 92 THR A C 1
ATOM 737 O O . THR A 1 92 ? 4.293 0.979 8.859 1.00 86.94 92 THR A O 1
ATOM 740 N N . PRO A 1 93 ? 2.493 0.246 10.001 1.00 62.38 93 PRO A N 1
ATOM 741 C CA . PRO A 1 93 ? 2.089 1.5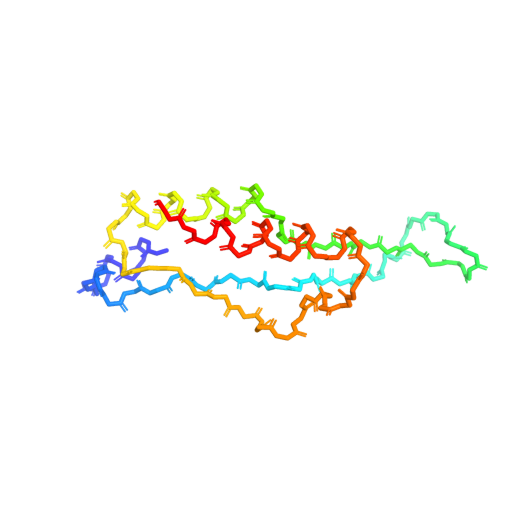65 10.515 1.00 62.38 93 PRO A CA 1
ATOM 742 C C . PRO A 1 93 ? 2.900 2.081 11.717 1.00 62.38 93 PRO A C 1
ATOM 744 O O . PRO A 1 93 ? 3.511 1.268 12.441 1.00 62.38 93 PRO A O 1
#